Protein AF-B4UWK5-F1 (afdb_monomer_lite)

Structure (mmCIF, N/CA/C/O backbone):
data_AF-B4UWK5-F1
#
_entry.id   AF-B4UWK5-F1
#
loop_
_atom_site.group_PDB
_atom_site.id
_atom_site.type_symbol
_atom_site.label_atom_id
_atom_site.label_alt_id
_atom_site.label_comp_id
_atom_site.label_asym_id
_atom_site.label_entity_id
_atom_site.label_seq_id
_atom_site.pdbx_PDB_ins_code
_atom_site.Cartn_x
_atom_site.Cartn_y
_atom_site.Cartn_z
_atom_site.occupancy
_atom_site.B_iso_or_equiv
_atom_site.auth_seq_id
_atom_site.auth_comp_id
_atom_site.auth_asym_id
_atom_site.auth_atom_id
_atom_site.pdbx_PDB_model_num
ATOM 1 N N . SER A 1 1 ? 10.284 -4.591 -13.237 1.00 78.94 1 SER A N 1
ATOM 2 C CA . SER A 1 1 ? 9.579 -5.458 -14.210 1.00 78.94 1 SER A CA 1
ATOM 3 C C . SER A 1 1 ? 8.316 -6.026 -13.568 1.00 78.94 1 SER A C 1
ATOM 5 O O . SER A 1 1 ? 8.224 -6.021 -12.343 1.00 78.94 1 SER A O 1
ATOM 7 N N . ASP A 1 2 ? 7.346 -6.524 -14.341 1.00 89.94 2 ASP A N 1
ATOM 8 C CA . ASP A 1 2 ? 6.086 -7.079 -13.798 1.00 89.94 2 ASP A CA 1
ATOM 9 C C . ASP A 1 2 ? 6.315 -8.199 -12.769 1.00 89.94 2 ASP A C 1
ATOM 11 O O . ASP A 1 2 ? 5.575 -8.328 -11.793 1.00 89.94 2 ASP A O 1
ATOM 15 N N . ALA A 1 3 ? 7.402 -8.958 -12.928 1.00 90.69 3 ALA A N 1
ATOM 16 C CA . ALA A 1 3 ? 7.818 -9.990 -11.984 1.00 90.69 3 ALA A CA 1
ATOM 17 C C . ALA A 1 3 ? 8.167 -9.426 -10.593 1.00 90.69 3 ALA A C 1
ATOM 19 O O . ALA A 1 3 ? 7.798 -10.006 -9.573 1.00 90.69 3 ALA A O 1
ATOM 20 N N . GLU A 1 4 ? 8.848 -8.282 -10.529 1.00 91.38 4 GLU A N 1
ATOM 21 C CA . GLU A 1 4 ? 9.206 -7.635 -9.259 1.00 91.38 4 GLU A CA 1
ATOM 22 C C . GLU A 1 4 ? 7.971 -7.084 -8.546 1.00 91.38 4 GLU A C 1
ATOM 24 O O . GLU A 1 4 ? 7.847 -7.214 -7.325 1.00 91.38 4 GLU A O 1
ATOM 29 N N . LEU A 1 5 ? 7.027 -6.527 -9.312 1.00 87.62 5 LEU A N 1
ATOM 30 C CA . 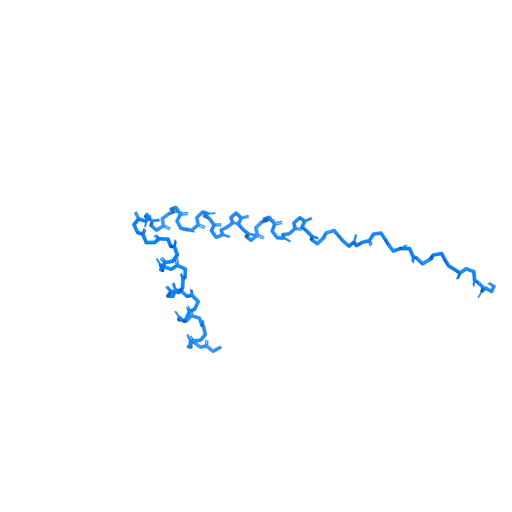LEU A 1 5 ? 5.745 -6.069 -8.785 1.00 87.62 5 LEU A CA 1
ATOM 31 C C . LEU A 1 5 ? 4.936 -7.245 -8.216 1.00 87.62 5 LEU A C 1
ATOM 33 O O . LEU A 1 5 ? 4.449 -7.164 -7.088 1.00 87.62 5 LEU A O 1
ATOM 37 N N . GLY A 1 6 ? 4.865 -8.365 -8.941 1.00 90.81 6 GLY A N 1
ATOM 38 C CA . GLY A 1 6 ? 4.210 -9.587 -8.468 1.00 90.81 6 GLY A CA 1
ATOM 39 C C . GLY A 1 6 ? 4.832 -10.139 -7.180 1.00 90.81 6 GLY A C 1
ATOM 40 O O . GLY A 1 6 ? 4.116 -10.476 -6.235 1.00 90.81 6 GLY A O 1
ATOM 41 N N . LEU A 1 7 ? 6.167 -10.161 -7.091 1.00 93.25 7 LEU A N 1
ATOM 42 C CA . LEU A 1 7 ? 6.887 -10.571 -5.878 1.00 93.25 7 LEU A CA 1
ATOM 43 C C . LEU A 1 7 ? 6.614 -9.640 -4.691 1.00 93.25 7 LEU A C 1
ATOM 45 O O . LEU A 1 7 ? 6.492 -10.113 -3.558 1.00 93.25 7 LEU A O 1
ATOM 49 N N . CYS A 1 8 ? 6.518 -8.333 -4.932 1.00 88.38 8 CYS A N 1
ATOM 50 C CA . CYS A 1 8 ? 6.168 -7.354 -3.907 1.00 88.38 8 CYS A CA 1
ATOM 51 C C . CYS A 1 8 ? 4.767 -7.630 -3.341 1.00 88.38 8 CYS A C 1
ATOM 53 O O . CYS A 1 8 ? 4.607 -7.792 -2.129 1.00 88.38 8 CYS A O 1
ATOM 55 N N . ILE A 1 9 ? 3.774 -7.793 -4.222 1.00 86.50 9 ILE A N 1
ATOM 56 C CA . ILE A 1 9 ? 2.382 -8.074 -3.843 1.00 86.50 9 ILE A CA 1
ATOM 57 C C . ILE A 1 9 ? 2.287 -9.376 -3.036 1.00 86.50 9 ILE A C 1
ATOM 59 O O . ILE A 1 9 ? 1.633 -9.408 -1.991 1.00 86.50 9 ILE A O 1
ATOM 63 N N . ALA A 1 10 ? 2.978 -10.437 -3.465 1.00 89.06 10 ALA A N 1
ATOM 64 C CA . ALA A 1 10 ? 2.987 -11.717 -2.758 1.00 89.06 10 ALA A CA 1
ATOM 65 C C . ALA A 1 10 ? 3.564 -11.604 -1.335 1.00 89.06 10 ALA A C 1
ATOM 67 O O . ALA A 1 10 ? 3.019 -12.186 -0.395 1.00 89.06 10 ALA A O 1
ATOM 68 N N . ARG A 1 11 ? 4.641 -10.826 -1.145 1.00 91.06 11 ARG A N 1
ATOM 69 C CA . ARG A 1 11 ? 5.220 -10.593 0.190 1.00 91.06 11 ARG A CA 1
ATOM 70 C C . ARG A 1 11 ? 4.273 -9.817 1.094 1.00 91.06 11 ARG A C 1
ATOM 72 O O . ARG A 1 11 ? 4.093 -10.223 2.238 1.00 91.06 11 ARG A O 1
ATOM 79 N N . VAL A 1 12 ? 3.653 -8.753 0.584 1.00 87.69 12 VAL A N 1
ATOM 80 C CA . VAL A 1 12 ? 2.676 -7.954 1.341 1.00 87.69 12 VAL A CA 1
ATOM 81 C C . VAL A 1 12 ? 1.505 -8.828 1.779 1.00 87.69 12 VAL A C 1
ATOM 83 O O . VAL A 1 12 ? 1.160 -8.850 2.958 1.00 87.69 12 VAL A O 1
ATOM 86 N N . ARG A 1 13 ? 0.932 -9.612 0.860 1.00 86.19 13 ARG A N 1
ATOM 87 C CA . ARG A 1 13 ? -0.171 -10.537 1.161 1.00 86.19 13 ARG A CA 1
ATOM 88 C C . ARG A 1 13 ? 0.219 -11.557 2.237 1.00 86.19 13 ARG A C 1
ATOM 90 O O . ARG A 1 13 ? -0.567 -11.809 3.142 1.00 86.19 13 ARG A O 1
ATOM 97 N N . ARG A 1 14 ? 1.440 -12.104 2.179 1.00 89.56 14 ARG A N 1
ATOM 98 C CA . ARG A 1 14 ? 1.952 -13.045 3.191 1.00 89.56 14 ARG A CA 1
ATOM 99 C C . ARG A 1 14 ? 2.132 -12.394 4.564 1.00 89.56 14 ARG A C 1
ATOM 101 O O . ARG A 1 14 ? 1.805 -13.013 5.567 1.00 89.56 14 ARG A O 1
ATOM 108 N N . GLN A 1 15 ? 2.671 -11.178 4.617 1.00 86.81 15 GLN A N 1
ATOM 109 C CA . GLN A 1 15 ? 2.901 -10.460 5.878 1.00 86.81 15 GLN A CA 1
ATOM 110 C C . GLN A 1 15 ? 1.601 -10.087 6.595 1.00 86.81 15 GLN A C 1
ATOM 112 O O . GLN A 1 15 ? 1.598 -9.992 7.816 1.00 86.81 15 GLN A O 1
ATOM 117 N N . ASN A 1 16 ? 0.512 -9.917 5.846 1.00 86.25 16 ASN A N 1
ATOM 118 C CA . ASN A 1 16 ? -0.788 -9.504 6.366 1.00 86.25 16 ASN A CA 1
ATOM 119 C C . ASN A 1 16 ? -1.835 -10.630 6.256 1.00 86.25 16 ASN A C 1
ATOM 121 O O . ASN A 1 16 ? -3.023 -10.387 6.039 1.00 86.25 16 ASN A O 1
ATOM 125 N N . GLN A 1 17 ? -1.395 -11.889 6.335 1.00 87.88 17 GLN A N 1
ATOM 126 C CA . GLN A 1 17 ? -2.281 -13.042 6.203 1.00 87.88 17 GLN A CA 1
ATOM 127 C C . GLN A 1 17 ? -3.378 -13.008 7.280 1.00 87.88 17 GLN A C 1
ATOM 129 O O . GLN A 1 17 ? -3.087 -12.935 8.470 1.00 87.88 17 GLN A O 1
ATOM 134 N N . GLY A 1 18 ? -4.642 -13.087 6.854 1.00 88.25 18 GLY A N 1
ATOM 135 C CA . GLY A 1 18 ? -5.805 -13.029 7.748 1.00 88.25 18 GLY A CA 1
ATOM 136 C C . GLY A 1 18 ? -6.336 -11.618 8.022 1.00 88.25 18 GLY A C 1
ATOM 137 O O . GLY A 1 18 ? -7.354 -11.494 8.697 1.00 88.25 18 GLY A O 1
ATOM 138 N N . GLN A 1 19 ? -5.699 -10.574 7.485 1.00 89.06 19 GLN A N 1
ATOM 139 C CA . GLN A 1 19 ? -6.245 -9.215 7.472 1.00 89.06 19 GLN A CA 1
ATOM 140 C C . GLN A 1 19 ? -7.056 -8.979 6.194 1.00 89.06 19 GLN A C 1
ATOM 142 O O . GLN A 1 19 ? -6.767 -9.559 5.145 1.00 89.06 19 GLN A O 1
ATOM 147 N N . ASP A 1 20 ? -8.082 -8.135 6.282 1.00 89.75 20 ASP A N 1
ATOM 148 C CA . ASP A 1 20 ? -8.866 -7.722 5.123 1.00 89.75 20 ASP A CA 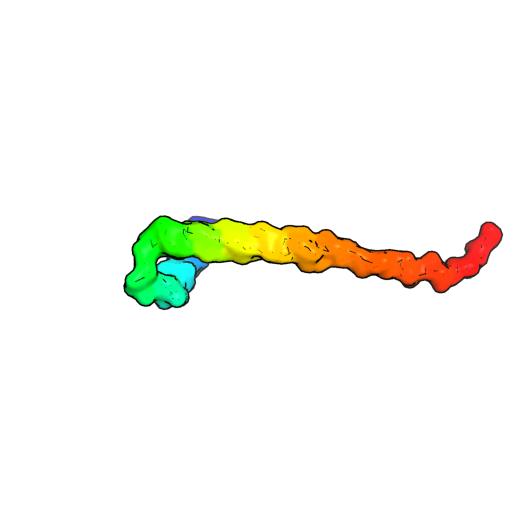1
ATOM 149 C C . ASP A 1 20 ? -8.086 -6.724 4.246 1.00 89.75 20 ASP A C 1
ATOM 151 O O . ASP A 1 20 ? -7.191 -6.012 4.710 1.00 89.75 20 ASP A O 1
ATOM 155 N N . ASP A 1 21 ? -8.447 -6.652 2.964 1.00 86.62 21 ASP A N 1
ATOM 156 C CA . ASP A 1 21 ? -7.730 -5.843 1.974 1.00 86.62 21 ASP A CA 1
ATOM 157 C C . ASP A 1 21 ? -7.705 -4.337 2.320 1.00 86.62 21 ASP A C 1
ATOM 159 O O . ASP A 1 21 ? -6.742 -3.649 1.967 1.00 86.62 21 ASP A O 1
ATOM 163 N N . VAL A 1 22 ? -8.709 -3.817 3.043 1.00 89.50 22 VAL A N 1
ATOM 164 C CA . VAL A 1 22 ? -8.761 -2.400 3.450 1.00 89.50 22 VAL A CA 1
ATOM 165 C C . VAL A 1 22 ? -7.717 -2.119 4.528 1.00 89.50 22 VAL A C 1
ATOM 167 O O . VAL A 1 22 ? -6.973 -1.141 4.415 1.00 89.50 22 VAL A O 1
ATOM 170 N N . SER A 1 23 ? -7.607 -2.994 5.529 1.00 87.69 23 SER A N 1
ATOM 171 C CA . SER A 1 23 ? -6.583 -2.898 6.576 1.00 87.69 23 SER A CA 1
ATOM 172 C C . SER A 1 23 ? -5.166 -2.943 5.992 1.00 87.69 23 SER A C 1
ATOM 174 O O . SER A 1 23 ? -4.324 -2.110 6.334 1.00 87.69 23 SER A O 1
ATOM 176 N N . ILE A 1 24 ? -4.916 -3.849 5.039 1.00 87.50 24 ILE A N 1
ATOM 177 C CA . ILE A 1 24 ? -3.617 -3.968 4.353 1.00 87.50 24 ILE A CA 1
ATOM 178 C C . ILE A 1 24 ? -3.273 -2.671 3.613 1.00 87.50 24 ILE A C 1
ATOM 180 O O . ILE A 1 24 ? -2.152 -2.162 3.704 1.00 87.50 24 ILE A O 1
ATOM 184 N N . PHE A 1 25 ? -4.247 -2.113 2.893 1.00 87.38 25 PHE A N 1
ATOM 185 C CA . PHE A 1 25 ? -4.078 -0.868 2.152 1.00 87.38 25 PHE A CA 1
ATOM 186 C C . PHE A 1 25 ? -3.755 0.317 3.073 1.00 87.38 25 PHE A C 1
ATOM 188 O O . PHE A 1 25 ? -2.822 1.076 2.798 1.00 87.38 25 PHE A O 1
ATOM 195 N N . GLN A 1 26 ? -4.464 0.451 4.198 1.00 87.19 26 GLN A N 1
ATOM 196 C CA . GLN A 1 26 ? -4.192 1.503 5.182 1.00 87.19 26 GLN A CA 1
ATOM 197 C C . GLN A 1 26 ? -2.790 1.383 5.789 1.00 87.19 26 GLN A C 1
ATOM 199 O O . GLN A 1 26 ? -2.086 2.390 5.901 1.00 87.19 26 GLN A O 1
ATOM 204 N N . SER A 1 27 ? -2.339 0.168 6.122 1.00 83.81 27 SER A N 1
ATOM 205 C CA . SER A 1 27 ? -0.983 -0.056 6.635 1.00 83.81 27 SER A CA 1
ATOM 206 C C . SER A 1 27 ? 0.098 0.353 5.631 1.00 83.81 27 SER A C 1
ATOM 208 O O . SER A 1 27 ? 1.081 0.985 6.022 1.00 83.81 27 SER A O 1
ATOM 210 N N . ILE A 1 28 ? -0.085 0.061 4.337 1.00 84.19 28 ILE A N 1
ATOM 211 C CA . ILE A 1 28 ? 0.847 0.505 3.288 1.00 84.19 28 ILE A CA 1
ATOM 212 C C . ILE A 1 28 ? 0.875 2.035 3.197 1.00 84.19 28 ILE A C 1
ATOM 214 O O . ILE A 1 28 ? 1.955 2.628 3.192 1.00 84.19 28 ILE A O 1
ATOM 218 N N . LEU A 1 29 ? -0.294 2.685 3.165 1.00 85.94 29 LEU A N 1
ATOM 219 C CA . LEU A 1 29 ? -0.378 4.146 3.098 1.00 85.94 29 LEU A CA 1
ATOM 220 C C . LEU A 1 29 ? 0.318 4.815 4.286 1.00 85.94 29 LEU A C 1
ATOM 222 O O . LEU A 1 29 ? 1.115 5.734 4.086 1.00 85.94 29 LEU A O 1
ATOM 226 N N . SER A 1 30 ? 0.073 4.321 5.502 1.00 83.94 30 SER A N 1
ATOM 227 C CA . SER A 1 30 ? 0.701 4.839 6.719 1.00 83.94 30 SER A CA 1
ATOM 228 C C . SER A 1 30 ? 2.225 4.704 6.675 1.00 83.94 30 SER A C 1
ATOM 230 O O . SER A 1 30 ? 2.933 5.630 7.068 1.00 83.94 30 SER A O 1
ATOM 232 N N . GLN A 1 31 ? 2.758 3.592 6.158 1.00 81.25 31 GLN A N 1
ATOM 233 C CA . GLN A 1 31 ? 4.207 3.407 6.004 1.00 81.25 31 GLN A CA 1
ATOM 234 C C . GLN A 1 31 ? 4.805 4.365 4.963 1.00 81.25 31 GLN A C 1
ATOM 236 O O . GLN A 1 31 ? 5.877 4.930 5.184 1.00 81.25 31 GLN A O 1
ATOM 241 N N . CYS A 1 32 ? 4.117 4.589 3.841 1.00 82.25 32 CYS A N 1
ATOM 242 C CA . CYS A 1 32 ? 4.544 5.549 2.818 1.00 82.25 32 CYS A CA 1
ATOM 243 C C . CYS A 1 32 ? 4.523 7.003 3.315 1.00 82.25 32 CYS A C 1
ATOM 245 O O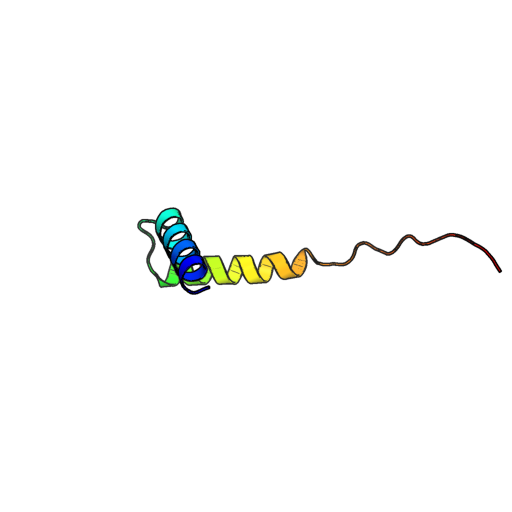 . CYS A 1 32 ? 5.308 7.827 2.843 1.00 82.25 32 CYS A O 1
ATOM 247 N N . GLN A 1 33 ? 3.622 7.332 4.241 1.00 78.06 33 GLN A N 1
ATOM 248 C CA . GLN A 1 33 ? 3.553 8.647 4.878 1.00 78.06 33 GLN A CA 1
ATOM 249 C C . GLN A 1 33 ? 4.634 8.807 5.952 1.00 78.06 33 GLN A C 1
ATOM 251 O O . GLN A 1 33 ? 5.350 9.802 5.937 1.00 78.06 33 GLN A O 1
ATOM 256 N N . SER A 1 34 ? 4.834 7.799 6.805 1.00 72.12 34 SER A N 1
ATOM 257 C CA . SER A 1 34 ? 5.863 7.813 7.853 1.00 72.12 34 SER A CA 1
ATOM 258 C C . SER A 1 34 ? 7.283 7.926 7.283 1.00 72.12 34 SER A C 1
ATOM 260 O O . SER A 1 34 ? 8.097 8.695 7.786 1.00 72.12 34 SER A O 1
ATOM 262 N N . LYS A 1 35 ? 7.581 7.253 6.162 1.00 61.78 35 LYS A N 1
ATOM 263 C CA . LYS A 1 35 ? 8.884 7.395 5.485 1.00 61.78 35 LYS A CA 1
ATOM 264 C C . LYS A 1 35 ? 9.162 8.814 4.983 1.00 61.78 35 LYS A C 1
ATOM 266 O O . LYS A 1 35 ? 10.326 9.184 4.873 1.00 61.78 35 LYS A O 1
ATOM 271 N N . ARG A 1 36 ? 8.122 9.607 4.704 1.00 56.28 36 ARG A N 1
ATOM 272 C CA . ARG A 1 36 ? 8.254 11.004 4.270 1.00 56.28 36 ARG A CA 1
ATOM 273 C C . ARG A 1 36 ? 8.704 11.936 5.399 1.00 56.28 36 ARG A C 1
ATOM 275 O O . ARG A 1 36 ? 9.298 12.962 5.105 1.00 56.28 36 ARG A O 1
ATOM 282 N N . GLU A 1 37 ? 8.475 11.576 6.662 1.00 54.41 37 GLU A N 1
ATOM 283 C CA . GLU A 1 37 ? 8.962 12.356 7.811 1.00 54.41 37 GLU A CA 1
ATOM 284 C C . GLU A 1 37 ? 10.433 12.086 8.155 1.00 54.41 37 GLU A C 1
ATOM 286 O O . GLU A 1 37 ? 11.072 12.922 8.790 1.00 54.41 37 GLU A O 1
ATOM 291 N N . ILE A 1 38 ? 10.989 10.949 7.724 1.00 56.16 38 ILE A N 1
ATOM 292 C CA . ILE A 1 38 ? 12.377 10.561 8.026 1.00 56.16 38 ILE A CA 1
ATOM 293 C C . ILE A 1 38 ? 13.370 11.249 7.073 1.00 56.16 38 ILE A C 1
ATOM 295 O O . ILE A 1 38 ? 14.532 11.421 7.420 1.00 56.16 38 ILE A O 1
ATOM 299 N N . THR A 1 39 ? 12.923 11.727 5.907 1.00 53.12 39 THR A N 1
ATOM 300 C CA . THR A 1 39 ? 13.714 12.610 5.032 1.00 53.12 39 THR A CA 1
ATOM 301 C C . THR A 1 39 ? 13.559 14.073 5.460 1.00 53.12 39 THR A C 1
ATOM 303 O O . THR A 1 39 ? 13.183 14.935 4.674 1.00 53.12 39 THR A O 1
ATOM 306 N N . LYS A 1 40 ? 13.810 14.368 6.737 1.00 54.56 40 LYS A N 1
ATOM 307 C CA . LYS A 1 40 ? 14.371 15.675 7.081 1.00 54.56 40 LYS A CA 1
ATOM 308 C C . LYS A 1 40 ? 15.854 15.536 6.799 1.00 54.56 40 LYS A C 1
ATOM 310 O O . LYS A 1 40 ? 16.507 14.732 7.462 1.00 54.56 40 LYS A O 1
ATOM 315 N N . ASP A 1 41 ? 16.343 16.235 5.779 1.00 61.94 41 ASP A N 1
ATOM 316 C CA . ASP A 1 41 ? 17.776 16.369 5.540 1.00 61.94 41 ASP A CA 1
ATOM 317 C C . ASP A 1 41 ? 18.496 16.596 6.880 1.00 61.94 41 ASP A C 1
ATOM 319 O O . ASP A 1 41 ? 17.987 17.357 7.719 1.00 61.94 41 ASP A O 1
ATOM 323 N N . PRO A 1 42 ? 19.637 15.928 7.133 1.00 61.12 42 PRO A N 1
ATOM 324 C CA . PRO A 1 42 ? 20.458 16.308 8.270 1.00 61.12 42 PRO A CA 1
ATOM 325 C C . PRO A 1 42 ? 20.743 17.815 8.158 1.00 61.12 42 PRO A C 1
ATOM 327 O O . PRO A 1 42 ? 20.929 18.302 7.037 1.00 61.12 42 PRO A O 1
ATOM 330 N N . PRO A 1 43 ? 20.749 18.579 9.270 1.00 59.19 43 PRO A N 1
ATOM 331 C CA . PRO A 1 43 ? 21.245 19.945 9.209 1.00 59.19 43 PRO A CA 1
ATOM 332 C C . PRO A 1 43 ? 22.638 19.877 8.580 1.00 59.19 43 PRO A C 1
ATOM 334 O O . PRO A 1 43 ? 23.479 19.107 9.043 1.00 59.19 43 PRO A O 1
ATOM 337 N N . SER A 1 44 ? 22.845 20.589 7.471 1.00 58.84 44 SER A N 1
ATOM 338 C CA . SER A 1 44 ? 24.153 20.641 6.832 1.00 58.84 44 SER A CA 1
ATOM 339 C C . SER A 1 44 ? 25.107 21.346 7.791 1.00 58.84 44 SER A C 1
ATOM 341 O O . SER A 1 44 ? 25.135 22.576 7.855 1.00 58.84 44 SER A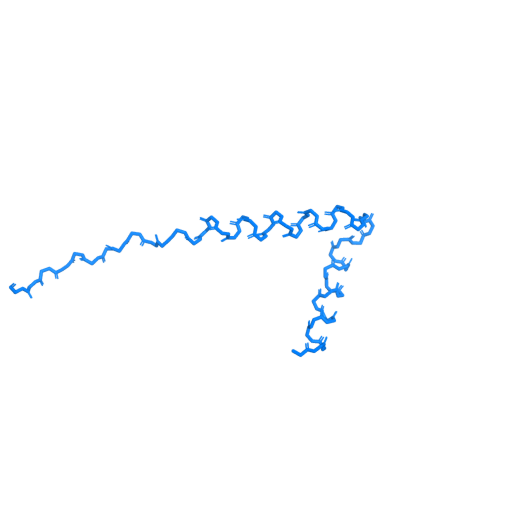 O 1
ATOM 343 N N . GLU A 1 45 ? 25.857 20.575 8.568 1.00 58.53 45 GLU A N 1
ATOM 344 C CA . GLU A 1 45 ? 27.078 21.052 9.201 1.00 58.53 45 GLU A CA 1
ATOM 345 C C . GLU A 1 45 ? 28.162 21.093 8.124 1.00 58.53 45 GLU A C 1
ATOM 347 O O . GLU A 1 45 ? 28.938 20.159 7.976 1.00 58.53 45 GLU A O 1
ATOM 352 N N . ASP A 1 46 ? 28.165 22.165 7.334 1.00 58.47 46 ASP A N 1
ATOM 353 C CA . ASP A 1 46 ? 29.376 22.628 6.654 1.00 58.47 46 ASP A CA 1
ATOM 354 C C . ASP A 1 46 ? 29.688 24.027 7.201 1.00 58.47 46 ASP A C 1
ATOM 356 O O . ASP A 1 46 ? 29.496 25.063 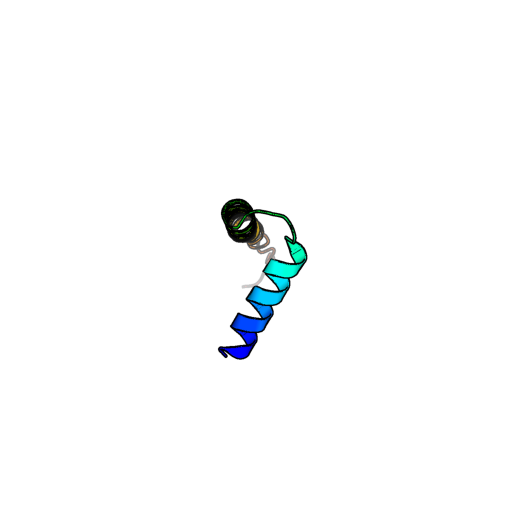6.561 1.00 58.47 46 ASP A O 1
ATOM 360 N N . ASP A 1 47 ? 30.108 24.036 8.467 1.00 64.62 47 ASP A N 1
ATOM 361 C CA . ASP A 1 47 ? 31.040 25.034 8.971 1.00 64.62 47 ASP A CA 1
ATOM 362 C C . ASP A 1 47 ? 32.448 24.563 8.586 1.00 64.62 47 ASP A C 1
ATOM 364 O O . ASP A 1 47 ? 32.988 23.663 9.215 1.00 64.62 47 ASP A O 1
ATOM 368 N N . GLU A 1 48 ? 33.020 25.134 7.526 1.00 57.34 48 GLU A N 1
ATOM 369 C CA . GLU A 1 48 ? 34.459 25.401 7.425 1.00 57.34 48 GLU A CA 1
ATOM 370 C C . GLU A 1 48 ? 34.689 26.539 6.416 1.00 57.34 48 GLU A C 1
ATOM 372 O O . GLU A 1 48 ? 34.646 26.388 5.196 1.00 57.34 48 GLU A O 1
ATOM 377 N N . THR A 1 49 ? 34.910 27.728 6.975 1.00 61.16 49 THR A N 1
ATOM 378 C CA . THR A 1 49 ? 36.011 28.647 6.658 1.00 61.16 49 THR A CA 1
ATOM 379 C C . THR A 1 49 ? 36.736 28.425 5.319 1.00 61.16 49 THR A C 1
ATOM 381 O O . THR A 1 49 ? 37.411 27.410 5.160 1.00 61.16 49 THR A O 1
ATOM 384 N N . LYS A 1 50 ? 36.737 29.452 4.437 1.00 53.34 50 LYS A N 1
ATOM 385 C CA . LYS A 1 50 ? 37.904 29.996 3.676 1.00 53.34 50 LYS A CA 1
ATOM 386 C C . LYS A 1 50 ? 37.526 30.546 2.287 1.00 53.34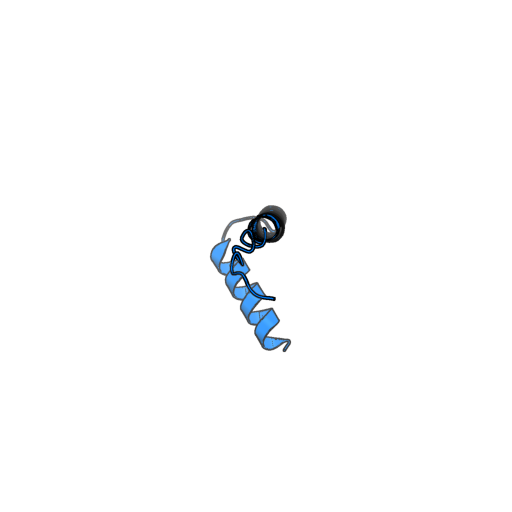 50 LYS A C 1
ATOM 388 O O . LYS A 1 50 ? 37.598 29.828 1.292 1.00 53.34 50 LYS A O 1
ATOM 393 N N . ARG A 1 51 ? 37.276 31.857 2.203 1.00 47.22 51 ARG A N 1
ATOM 394 C CA . ARG A 1 51 ? 38.068 32.853 1.441 1.00 47.22 51 ARG A CA 1
ATOM 395 C C . ARG A 1 51 ? 37.435 34.234 1.514 1.00 47.22 51 ARG A C 1
ATOM 397 O O . ARG A 1 51 ? 36.202 34.319 1.359 1.00 47.22 51 ARG A O 1
#

Secondary structure (DSSP, 8-state):
-HHHHHHHHHHHHHHTTTS-HHHHHHHHHHHHHHHHHH-------------

Radius of gyration: 19.19 Å; chains: 1; bounding box: 47×46×23 Å

Sequence (51 aa):
SDAELGLCIARVRRQNQGQDDVSIFQSILSQCQSKREITKDPPSEDDETKR

Foldseek 3Di:
DVVVVVVVVVVLCVVQPPDDPVVSVVVVVVVVVVVVVVPPPDPPPPPDDDD

pLDDT: mean 76.95, std 14.35, range [47.22, 93.25]

Organism: NCBI:txid60573